Protein AF-A0A7R9Y3N1-F1 (afdb_monomer_lite)

Radius of gyration: 21.13 Å; chains: 1; bounding box: 54×32×56 Å

Secondary structure (DSSP, 8-state):
--EE--EEETT---S-TTS---S---TTTTTSEEE---TT------SB-TTS-B-GGG--EEPPEETT-----------SS-TT--PPPPPPPPTT--BSSTTHHHHHHTTHHHHSHHHHHHHBTTTTT--TT--

Sequence (135 aa):
DDGGGETAFPDSEWIDPTADRGSGWSECAEDHVAVKPKKGDGLLFWSITPEGVIDQQSMHAGCPVLGKSVKWTATKWIHARPFRHQFPPPPAAPPGCADTVAMCKSWANSGECKKNPGFMLESCALSCKSCDGMK

pLDDT: mean 91.46, std 7.35, range [52.59, 98.12]

Foldseek 3Di:
DFAAFKKFQALADDPDPPDPPDDDYDPRHPPTPIDGDDPPDDDDDDQADPVRQGDSSPDIDTTDGDDPDDDDDDDDDDDPDPDPDDDDDPPDAAPPQDAQDPCLLVCLSVVCCPVPVPCNCNRPVVNVVVCPPRD

Organism: Micromonas pusilla (NCBI:txid38833)

Structure (mmCIF, N/CA/C/O backbone):
data_AF-A0A7R9Y3N1-F1
#
_entry.id   AF-A0A7R9Y3N1-F1
#
loop_
_atom_site.group_PDB
_atom_site.id
_atom_site.type_symbol
_atom_site.label_atom_id
_atom_site.label_alt_id
_atom_site.label_comp_id
_atom_site.label_asym_id
_atom_site.label_entity_id
_atom_site.label_seq_id
_atom_site.pdbx_PDB_ins_code
_atom_site.Cartn_x
_atom_site.Cartn_y
_atom_site.Cartn_z
_atom_site.occupancy
_atom_site.B_iso_or_equiv
_atom_site.auth_seq_id
_atom_site.auth_comp_id
_atom_site.auth_asym_id
_atom_site.auth_atom_id
_atom_site.pdbx_PDB_model_num
ATOM 1 N N . ASP A 1 1 ? -9.209 10.164 23.139 1.00 64.50 1 ASP A N 1
ATOM 2 C CA . ASP A 1 1 ? -9.839 8.838 23.278 1.00 64.50 1 ASP A CA 1
ATOM 3 C C . ASP A 1 1 ? -8.888 7.736 22.853 1.00 64.50 1 ASP A C 1
ATOM 5 O O . ASP A 1 1 ? -7.932 8.007 22.130 1.00 64.50 1 ASP A O 1
ATOM 9 N N . ASP A 1 2 ? -9.107 6.526 23.361 1.00 83.38 2 ASP A N 1
ATOM 10 C CA . ASP A 1 2 ? -8.401 5.320 22.920 1.00 83.38 2 ASP A CA 1
ATOM 11 C C . ASP A 1 2 ? -8.896 4.916 21.518 1.00 83.38 2 ASP A C 1
ATOM 13 O O . ASP A 1 2 ? -10.090 5.026 21.237 1.00 83.38 2 ASP A O 1
ATOM 17 N N . GLY A 1 3 ? -8.004 4.472 20.622 1.00 88.94 3 GLY A N 1
ATOM 18 C CA . GLY A 1 3 ? -8.381 4.123 19.245 1.00 88.94 3 GLY A CA 1
ATOM 19 C C . GLY A 1 3 ? -7.223 4.145 18.244 1.00 88.94 3 GLY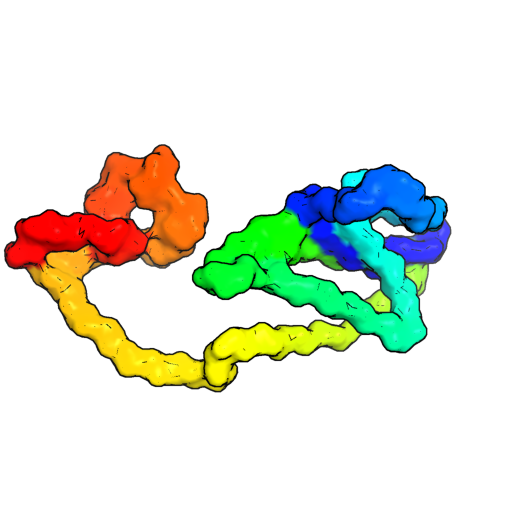 A C 1
ATOM 20 O O . GLY A 1 3 ? -6.069 3.905 18.604 1.00 88.94 3 GLY A O 1
ATOM 21 N N . GLY A 1 4 ? -7.541 4.440 16.982 1.00 95.06 4 GLY A N 1
ATOM 22 C CA . GLY A 1 4 ? -6.582 4.465 15.879 1.00 95.06 4 GLY A CA 1
ATOM 23 C C . GLY A 1 4 ? -6.022 3.084 15.532 1.00 95.06 4 GLY A C 1
ATOM 24 O O . GLY A 1 4 ? -6.650 2.045 15.761 1.00 95.06 4 GLY A O 1
ATOM 25 N N . GLY A 1 5 ? -4.803 3.060 14.997 1.00 97.06 5 GLY A N 1
ATOM 26 C CA . GLY A 1 5 ? -4.140 1.820 14.611 1.00 97.06 5 GLY A CA 1
ATOM 27 C C . GLY A 1 5 ? -4.763 1.153 13.387 1.00 97.06 5 GLY A C 1
ATOM 28 O O . GLY A 1 5 ? -4.604 -0.052 13.210 1.00 97.06 5 GLY A O 1
ATOM 29 N N . GLU A 1 6 ? -5.478 1.872 12.534 1.00 97.94 6 GLU A N 1
ATOM 30 C CA . GLU A 1 6 ? -5.961 1.344 11.261 1.00 97.94 6 GLU A CA 1
ATOM 31 C C . GLU A 1 6 ? -4.799 0.918 10.354 1.00 97.94 6 GLU A C 1
ATOM 33 O O . GLU A 1 6 ? -3.657 1.356 10.513 1.00 97.94 6 GLU A O 1
ATOM 38 N N . THR A 1 7 ? -5.071 0.006 9.426 1.00 98.12 7 THR A N 1
ATOM 39 C CA . THR A 1 7 ? -4.217 -0.163 8.247 1.00 98.12 7 THR A CA 1
ATOM 40 C C . THR A 1 7 ? -4.875 0.610 7.112 1.00 98.12 7 THR A C 1
ATOM 42 O O . THR A 1 7 ? -5.978 0.244 6.713 1.00 98.12 7 THR A O 1
ATOM 45 N N . ALA A 1 8 ? -4.232 1.677 6.639 1.00 97.69 8 ALA A N 1
ATOM 46 C CA . ALA A 1 8 ? -4.734 2.560 5.587 1.00 97.69 8 ALA A CA 1
ATOM 47 C C . ALA A 1 8 ? -3.960 2.353 4.280 1.00 97.69 8 ALA A C 1
ATOM 49 O O . ALA A 1 8 ? -2.781 2.003 4.313 1.00 97.69 8 ALA A O 1
ATOM 50 N N . PHE A 1 9 ? -4.620 2.593 3.151 1.00 97.81 9 PHE A N 1
ATOM 51 C CA . PHE A 1 9 ? -4.098 2.511 1.790 1.00 97.81 9 PHE A CA 1
ATOM 52 C C . PHE A 1 9 ? -4.333 3.862 1.101 1.00 97.81 9 PHE A C 1
ATOM 54 O O . PHE A 1 9 ? -5.403 4.070 0.522 1.00 97.81 9 PHE A O 1
ATOM 61 N N . PRO A 1 10 ? -3.378 4.806 1.206 1.00 96.00 10 PRO A N 1
ATOM 62 C CA . PRO A 1 10 ? -3.600 6.191 0.791 1.00 96.00 10 PRO A CA 1
ATOM 63 C C . PRO A 1 10 ? -3.859 6.368 -0.706 1.00 96.00 10 PRO A C 1
ATOM 65 O O . PRO A 1 10 ? -4.608 7.259 -1.095 1.00 96.00 10 PRO A O 1
ATOM 68 N N . ASP A 1 11 ? -3.264 5.495 -1.521 1.00 95.44 11 ASP A N 1
ATOM 69 C CA . ASP A 1 11 ? -3.324 5.548 -2.984 1.00 95.44 11 ASP A CA 1
ATOM 70 C C . ASP A 1 11 ? -4.407 4.621 -3.576 1.00 95.44 11 ASP A C 1
ATOM 72 O O . ASP A 1 11 ? -4.485 4.466 -4.792 1.00 95.44 11 ASP A O 1
ATOM 76 N N . SER A 1 12 ? -5.212 3.963 -2.731 1.00 95.38 12 SER A N 1
ATOM 77 C CA . SER A 1 12 ? -6.293 3.060 -3.151 1.00 95.38 12 SER A CA 1
ATOM 78 C C . SER A 1 12 ? -7.658 3.742 -3.136 1.00 95.38 12 SER A C 1
ATOM 80 O O . SER A 1 12 ? -7.941 4.598 -2.298 1.00 95.38 12 SER A O 1
ATOM 82 N N . GLU A 1 13 ? -8.555 3.250 -3.987 1.00 93.25 13 GLU A N 1
ATOM 83 C CA . GLU A 1 13 ? -9.960 3.653 -4.025 1.00 93.25 13 GLU A CA 1
ATOM 84 C C . GLU A 1 13 ? -10.891 2.511 -3.594 1.00 93.25 13 GLU A C 1
ATOM 86 O O . GLU A 1 13 ? -10.633 1.327 -3.828 1.00 93.25 13 GLU A O 1
ATOM 91 N N . TRP A 1 14 ? -12.007 2.865 -2.954 1.00 91.62 14 TRP A N 1
ATOM 92 C CA . TRP A 1 14 ? -13.044 1.899 -2.602 1.00 91.62 14 TRP A CA 1
ATOM 93 C C . TRP A 1 14 ? -13.753 1.403 -3.867 1.00 91.62 14 TRP A C 1
ATOM 95 O O . TRP A 1 14 ? -14.311 2.201 -4.614 1.00 91.62 14 TRP A O 1
ATOM 105 N N . ILE A 1 15 ? -13.786 0.080 -4.070 1.00 92.25 15 ILE A N 1
ATOM 106 C CA . ILE A 1 15 ? -14.451 -0.543 -5.231 1.00 92.25 15 ILE A CA 1
ATOM 107 C C . ILE A 1 15 ? -15.952 -0.226 -5.254 1.00 92.25 15 ILE A C 1
ATOM 109 O O . ILE A 1 15 ? -16.516 0.028 -6.316 1.00 92.25 15 ILE A O 1
ATOM 113 N N . ASP A 1 16 ? -16.597 -0.251 -4.086 1.00 92.12 16 ASP A N 1
ATOM 114 C CA . ASP A 1 16 ? -17.984 0.174 -3.928 1.00 92.12 16 ASP A CA 1
ATOM 115 C C . ASP A 1 16 ? -18.015 1.572 -3.287 1.00 92.12 16 ASP A C 1
ATOM 117 O O . ASP A 1 16 ? -17.765 1.703 -2.082 1.00 92.12 16 ASP A O 1
ATOM 121 N N . PRO A 1 17 ? -18.325 2.631 -4.057 1.00 87.06 17 PRO A N 1
ATOM 122 C CA . PRO A 1 17 ? -18.392 3.988 -3.527 1.00 87.06 17 PRO A CA 1
ATOM 123 C C . PRO A 1 17 ? -19.572 4.192 -2.566 1.00 87.06 17 PRO A C 1
ATOM 125 O O . PRO A 1 17 ? -19.591 5.189 -1.848 1.00 87.06 17 PRO A O 1
ATOM 128 N N . THR A 1 18 ? -20.543 3.273 -2.540 1.00 89.94 18 THR A N 1
ATOM 129 C CA . THR A 1 18 ? -21.750 3.347 -1.703 1.00 89.94 18 THR A CA 1
ATOM 130 C C . THR A 1 18 ? -21.665 2.530 -0.419 1.00 89.94 18 THR A C 1
ATOM 132 O O . THR A 1 18 ? -22.561 2.627 0.421 1.00 89.94 18 THR A O 1
ATOM 135 N N . ALA A 1 19 ? -20.599 1.745 -0.243 1.00 87.38 19 ALA A N 1
ATOM 136 C CA . ALA A 1 19 ? -20.415 0.922 0.941 1.00 87.38 19 ALA A CA 1
ATOM 137 C C . ALA A 1 19 ? -20.342 1.782 2.213 1.00 87.38 19 ALA A C 1
ATOM 139 O O . ALA A 1 19 ? -19.599 2.765 2.278 1.00 87.38 19 ALA A O 1
ATOM 140 N N . ASP A 1 20 ? -21.084 1.374 3.245 1.00 87.81 20 ASP A N 1
ATOM 141 C CA . ASP A 1 20 ? -20.964 1.964 4.574 1.00 87.81 20 ASP A CA 1
ATOM 142 C C . ASP A 1 20 ? -19.594 1.613 5.168 1.00 87.81 20 ASP A C 1
ATOM 144 O O . ASP A 1 20 ? -19.278 0.450 5.428 1.00 87.81 20 ASP A O 1
ATOM 148 N N . ARG A 1 21 ? -18.771 2.642 5.375 1.00 89.00 21 ARG A N 1
ATOM 149 C CA . ARG A 1 21 ? -17.426 2.528 5.956 1.00 89.00 21 ARG A CA 1
ATOM 150 C C . ARG A 1 21 ? -17.475 2.591 7.482 1.00 89.00 21 ARG A C 1
ATOM 152 O O . ARG A 1 21 ? -16.446 2.484 8.141 1.00 89.00 21 ARG A O 1
ATOM 159 N N . GLY A 1 22 ? -18.653 2.781 8.070 1.00 88.62 22 GLY A N 1
ATOM 160 C CA . GLY A 1 22 ? -18.801 3.091 9.480 1.00 88.62 22 GLY A CA 1
ATOM 161 C C . GLY A 1 22 ? -18.152 4.426 9.853 1.00 88.62 22 GLY A C 1
ATOM 162 O O . GLY A 1 22 ? -17.646 5.175 9.019 1.00 88.62 22 GLY A O 1
ATOM 163 N N . SER A 1 23 ? -18.164 4.727 11.146 1.00 90.69 23 SER A N 1
ATOM 164 C CA . SER A 1 23 ? -17.675 5.988 11.710 1.00 90.69 23 SER A CA 1
ATOM 165 C C . SER A 1 23 ? -16.529 5.768 12.699 1.00 90.69 23 SER A C 1
ATOM 167 O O . SER A 1 23 ? -1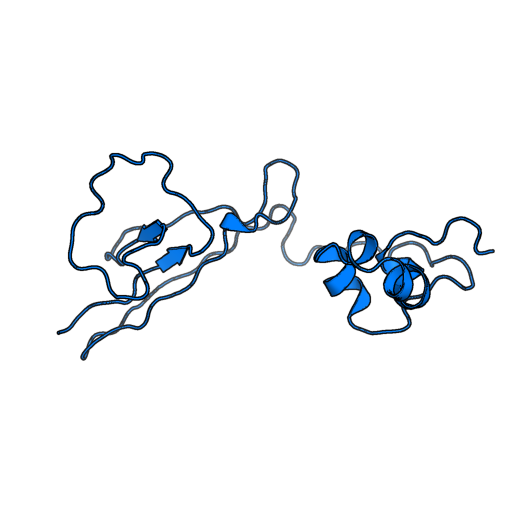6.206 4.631 13.056 1.00 90.69 23 SER A O 1
ATOM 169 N N . GLY A 1 24 ? -15.912 6.858 13.166 1.00 92.69 24 GLY A N 1
ATOM 170 C CA . GLY A 1 24 ? -14.854 6.831 14.182 1.00 92.69 24 GLY A CA 1
ATOM 171 C C . GLY A 1 24 ? -13.501 6.390 13.628 1.00 92.69 24 GLY A C 1
AT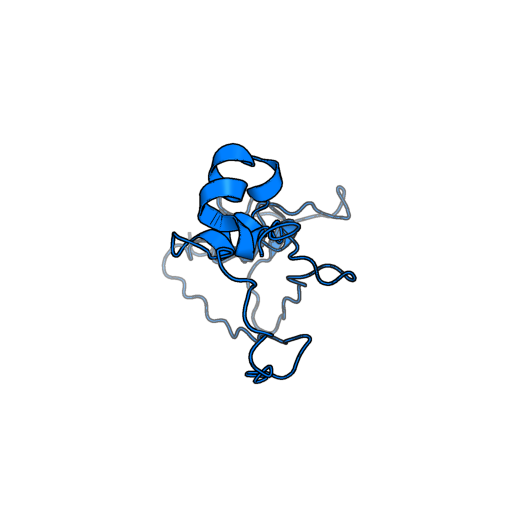OM 172 O O . GLY A 1 24 ? -12.839 5.546 14.235 1.00 92.69 24 GLY A O 1
ATOM 173 N N . TRP A 1 25 ? -13.166 6.858 12.432 1.00 94.94 25 TRP A N 1
ATOM 174 C CA . TRP A 1 25 ? -11.845 6.714 11.828 1.00 94.94 25 TRP A CA 1
ATOM 175 C C . TRP A 1 25 ? -10.892 7.761 12.409 1.00 94.94 25 TRP A C 1
ATOM 177 O O . TRP A 1 25 ? -11.329 8.836 12.816 1.00 94.94 25 TRP A O 1
ATOM 187 N N . SER A 1 26 ? -9.602 7.442 12.493 1.00 95.31 26 SER A N 1
ATOM 188 C CA . SER A 1 26 ? -8.578 8.457 12.753 1.00 95.31 26 SER A CA 1
ATOM 189 C C . SER A 1 26 ? -8.364 9.352 11.525 1.00 95.31 26 SER A C 1
ATOM 191 O O . SER A 1 26 ? -8.646 8.936 10.405 1.00 95.31 26 SER A O 1
ATOM 193 N N . GLU A 1 27 ? -7.793 10.546 11.716 1.00 94.56 27 GLU A N 1
ATOM 194 C CA . GLU A 1 27 ? -7.438 11.478 10.624 1.00 94.56 27 GLU A CA 1
ATOM 195 C C . GLU A 1 27 ? -6.577 10.807 9.535 1.00 94.56 27 GLU A C 1
ATOM 197 O O . GLU A 1 27 ? -6.728 11.067 8.350 1.00 94.56 27 GLU A O 1
ATOM 202 N N . CYS A 1 28 ? -5.711 9.870 9.931 1.00 95.44 28 CYS A N 1
ATOM 203 C CA . CYS A 1 28 ? -4.886 9.079 9.017 1.00 95.44 28 CYS A CA 1
ATOM 204 C C . CYS A 1 28 ? -5.694 8.117 8.121 1.00 95.44 28 CYS A C 1
ATOM 206 O O . CYS A 1 28 ? -5.176 7.648 7.111 1.00 95.44 28 CYS A O 1
ATOM 208 N N . ALA A 1 29 ? -6.929 7.777 8.492 1.00 96.12 29 ALA A N 1
ATOM 209 C CA . ALA A 1 29 ? -7.738 6.749 7.842 1.00 96.12 29 ALA A CA 1
ATOM 210 C C . ALA A 1 29 ? -9.037 7.273 7.207 1.00 96.12 29 ALA A C 1
ATOM 212 O O . ALA A 1 29 ? -9.572 6.601 6.330 1.00 96.12 29 ALA A O 1
ATOM 213 N N . GLU A 1 30 ? -9.548 8.426 7.647 1.00 92.44 30 GLU A N 1
ATOM 214 C CA . GLU A 1 30 ? -10.910 8.912 7.371 1.00 92.44 30 GLU A CA 1
ATOM 215 C C . GLU A 1 30 ? -11.251 9.032 5.874 1.00 92.44 30 GLU A C 1
ATOM 217 O O . GLU A 1 30 ? -12.359 8.671 5.475 1.00 92.44 30 GLU A O 1
ATOM 222 N N . ASP A 1 31 ? -10.280 9.403 5.037 1.00 90.38 31 ASP A N 1
ATOM 223 C CA . ASP A 1 31 ? -10.475 9.613 3.593 1.00 90.38 31 ASP A CA 1
ATOM 224 C C . ASP A 1 31 ? -9.799 8.560 2.702 1.00 90.38 31 ASP A C 1
ATOM 226 O O . ASP A 1 31 ? -9.724 8.709 1.480 1.00 90.38 31 ASP A O 1
ATOM 230 N N . HIS A 1 32 ? -9.324 7.462 3.287 1.00 93.81 32 HIS A N 1
ATOM 231 C CA . HIS A 1 32 ? -8.607 6.419 2.559 1.00 93.81 32 HIS A CA 1
ATOM 232 C C . HIS A 1 32 ? -9.354 5.086 2.582 1.00 93.81 32 HIS A C 1
ATOM 234 O O . HIS A 1 32 ? -10.281 4.854 3.364 1.00 93.81 32 HIS A O 1
ATOM 240 N N . VAL A 1 33 ? -8.939 4.157 1.718 1.00 96.12 33 VAL A N 1
ATOM 241 C CA . VAL A 1 33 ? -9.264 2.748 1.949 1.00 96.12 33 VAL A CA 1
ATOM 242 C C . VAL A 1 33 ? -8.548 2.330 3.223 1.00 96.12 33 VAL A C 1
ATOM 244 O O . VAL A 1 33 ? -7.326 2.383 3.301 1.00 96.12 33 VAL A O 1
ATOM 247 N N . ALA A 1 34 ? -9.297 1.949 4.251 1.00 96.44 34 ALA A N 1
ATOM 248 C CA . ALA A 1 34 ? -8.728 1.640 5.550 1.00 96.44 34 ALA A CA 1
ATOM 249 C C . ALA A 1 34 ? -9.486 0.515 6.243 1.00 96.44 34 ALA A C 1
ATOM 251 O O . ALA A 1 34 ? -10.670 0.274 6.008 1.00 96.44 34 ALA A O 1
ATOM 252 N N . VAL A 1 35 ? -8.777 -0.189 7.120 1.00 96.06 35 VAL A N 1
ATOM 253 C CA . VAL A 1 35 ? -9.316 -1.309 7.888 1.00 96.06 35 VAL A CA 1
ATOM 254 C C . VAL A 1 35 ? -9.006 -1.100 9.360 1.00 96.06 35 VAL A C 1
ATOM 256 O O . VAL A 1 35 ? -7.845 -0.951 9.756 1.00 96.06 35 VAL A O 1
ATOM 259 N N . LYS A 1 36 ? -10.053 -1.122 10.189 1.00 96.00 36 LYS A N 1
ATOM 260 C CA . LYS A 1 36 ? -9.912 -1.085 11.645 1.00 96.00 36 LYS A CA 1
ATOM 261 C C . LYS A 1 36 ? -9.332 -2.404 12.155 1.00 96.00 36 LYS A C 1
ATOM 263 O O . LYS A 1 36 ? -9.792 -3.470 11.743 1.00 96.00 36 LYS A O 1
ATOM 268 N N . PRO A 1 37 ? -8.352 -2.375 13.072 1.00 95.81 37 PRO A N 1
ATOM 269 C CA . PRO A 1 37 ? -7.786 -3.595 13.619 1.00 95.81 37 PRO A CA 1
ATOM 270 C C . PRO A 1 37 ? -8.817 -4.290 14.515 1.00 95.81 37 PRO A C 1
ATOM 272 O O . PRO A 1 37 ? -9.280 -3.728 15.507 1.00 95.81 37 PRO A O 1
ATOM 275 N N . LYS A 1 38 ? -9.137 -5.546 14.203 1.00 95.38 38 LYS A N 1
ATOM 276 C CA . LYS A 1 38 ? -10.006 -6.391 15.025 1.00 95.38 38 LYS A CA 1
ATOM 277 C C . LYS A 1 38 ? -9.333 -7.729 15.291 1.00 95.38 38 LYS A C 1
ATOM 279 O O . LYS A 1 38 ? -8.766 -8.355 14.400 1.00 95.38 38 LYS A O 1
ATOM 284 N N . LYS A 1 39 ? -9.365 -8.167 16.551 1.00 96.75 39 LYS A N 1
ATOM 285 C CA . LYS A 1 39 ? -8.738 -9.427 16.963 1.00 96.75 39 LYS A CA 1
ATOM 286 C C . LYS A 1 39 ? -9.376 -10.600 16.214 1.00 96.75 39 LYS A C 1
ATOM 288 O O . LYS A 1 39 ? -10.571 -10.832 16.356 1.00 96.75 39 LYS A O 1
ATOM 293 N N . GLY A 1 40 ? -8.543 -11.367 15.514 1.00 97.12 40 GLY A N 1
ATOM 294 C CA . GLY A 1 40 ? -8.949 -12.559 14.765 1.00 97.12 40 GLY A CA 1
ATOM 295 C C . GLY A 1 40 ? -9.120 -12.326 13.265 1.00 97.12 40 GLY A C 1
ATOM 296 O O . GLY A 1 40 ? -9.057 -13.295 12.514 1.00 97.12 40 GLY A O 1
ATOM 297 N N . ASP A 1 41 ? -9.255 -11.075 12.826 1.00 97.56 41 ASP A N 1
ATOM 298 C CA . ASP A 1 41 ? -9.406 -10.750 11.410 1.00 97.56 41 ASP A CA 1
ATOM 299 C C . ASP A 1 41 ? -8.049 -10.796 10.688 1.00 97.56 41 ASP A C 1
ATOM 301 O O . ASP A 1 41 ? -6.995 -10.512 11.268 1.00 97.56 41 ASP A O 1
ATOM 305 N N . GLY A 1 42 ? -8.080 -11.148 9.401 1.00 97.00 42 GLY A N 1
ATOM 306 C CA . GLY A 1 42 ? -6.926 -11.128 8.506 1.00 97.00 42 GLY A CA 1
ATOM 307 C C . GLY A 1 42 ? -7.157 -10.170 7.342 1.00 97.00 42 GLY A C 1
ATOM 308 O O . GLY A 1 42 ? -8.221 -10.187 6.730 1.00 97.00 42 GLY A O 1
ATOM 309 N N . LEU A 1 43 ? -6.148 -9.359 7.024 1.00 97.38 43 LEU A N 1
ATOM 310 C CA . LEU A 1 43 ? -6.136 -8.481 5.856 1.00 97.38 43 LEU A CA 1
ATOM 311 C C . LEU A 1 43 ? -5.198 -9.066 4.798 1.00 97.38 43 LEU A C 1
ATOM 313 O O . LEU A 1 43 ? -4.015 -9.276 5.069 1.00 97.38 43 LEU A O 1
ATOM 317 N N . LEU A 1 44 ? -5.727 -9.316 3.602 1.00 97.25 44 LEU A N 1
ATOM 318 C CA . LEU A 1 44 ? -4.971 -9.767 2.437 1.00 97.25 44 LEU A CA 1
ATOM 319 C C . LEU A 1 44 ? -5.065 -8.712 1.336 1.00 97.25 44 LEU A C 1
ATOM 321 O O . LEU A 1 44 ? -6.155 -8.265 0.998 1.00 97.25 44 LEU A O 1
ATOM 325 N N . PHE A 1 45 ? -3.920 -8.359 0.765 1.00 97.19 45 PHE A N 1
ATOM 326 C CA . PHE A 1 45 ? -3.805 -7.501 -0.407 1.00 97.19 45 PHE A CA 1
ATOM 327 C C . PHE A 1 45 ? -2.609 -7.958 -1.247 1.00 97.19 45 PHE A C 1
ATOM 329 O O . PHE A 1 45 ? -1.720 -8.663 -0.757 1.00 97.19 45 PHE A O 1
ATOM 336 N N . TRP A 1 46 ? -2.591 -7.570 -2.519 1.00 96.81 46 TRP A N 1
ATOM 337 C CA . TRP A 1 46 ? -1.541 -7.929 -3.466 1.00 96.81 46 TRP A CA 1
ATOM 338 C C . TRP A 1 46 ? -0.634 -6.728 -3.700 1.00 96.81 46 TRP A C 1
ATOM 340 O O . TRP A 1 46 ? -1.116 -5.636 -3.960 1.00 96.81 46 TRP A O 1
ATOM 350 N N . SER A 1 47 ? 0.682 -6.932 -3.626 1.00 96.38 47 SER A N 1
ATOM 351 C CA . SER A 1 47 ? 1.666 -5.880 -3.939 1.00 96.38 47 SER A CA 1
ATOM 352 C C . SER A 1 47 ? 2.088 -5.855 -5.410 1.00 96.38 47 SER A C 1
ATOM 354 O O . SER A 1 47 ? 2.940 -5.058 -5.802 1.00 96.38 47 SER A O 1
ATOM 356 N N . ILE A 1 48 ? 1.548 -6.772 -6.216 1.00 94.94 48 ILE A N 1
ATOM 357 C CA . ILE A 1 48 ? 1.831 -6.891 -7.644 1.00 94.94 48 ILE A CA 1
ATOM 358 C C . ILE A 1 48 ? 0.542 -7.150 -8.422 1.00 94.94 48 ILE A C 1
ATOM 360 O O . ILE A 1 48 ? -0.346 -7.850 -7.933 1.00 94.94 48 ILE A O 1
ATOM 364 N N . THR A 1 49 ? 0.475 -6.634 -9.646 1.00 92.56 49 THR A N 1
ATOM 365 C CA . THR A 1 49 ? -0.601 -6.924 -10.599 1.00 92.56 49 THR A CA 1
ATOM 366 C C . THR A 1 49 ? -0.488 -8.364 -11.130 1.00 92.56 49 THR A C 1
ATOM 368 O O . THR A 1 49 ? 0.563 -9.001 -10.965 1.00 92.56 49 THR A O 1
ATOM 371 N N . PRO A 1 50 ? -1.521 -8.900 -11.808 1.00 92.81 50 PRO A N 1
ATOM 372 C CA . PRO A 1 50 ? -1.442 -10.203 -12.478 1.00 92.81 50 PRO A CA 1
ATOM 373 C C . PRO A 1 50 ? -0.289 -10.315 -13.491 1.00 92.81 50 PRO A C 1
ATOM 375 O O . PRO A 1 50 ? 0.242 -11.402 -13.712 1.00 92.81 50 PRO A O 1
ATOM 378 N N . GLU A 1 51 ? 0.153 -9.192 -14.059 1.00 91.50 51 GLU A N 1
ATOM 379 C CA . GLU A 1 51 ? 1.288 -9.092 -14.984 1.00 91.50 51 GLU A CA 1
ATOM 380 C C . GLU A 1 51 ? 2.650 -9.070 -14.264 1.00 91.50 51 GLU A C 1
ATOM 382 O O . GLU A 1 51 ? 3.700 -9.055 -14.908 1.00 91.50 51 GLU A O 1
ATOM 387 N N . GLY A 1 52 ? 2.663 -9.070 -12.927 1.00 88.38 52 GLY A N 1
ATOM 388 C CA . GLY A 1 52 ? 3.877 -9.059 -12.111 1.00 88.38 52 GLY A CA 1
ATOM 389 C C . GLY A 1 52 ? 4.531 -7.683 -11.967 1.00 88.38 52 GLY A C 1
ATOM 390 O O . GLY A 1 52 ? 5.710 -7.606 -11.615 1.00 88.38 52 GLY A O 1
ATOM 391 N N . VAL A 1 53 ? 3.794 -6.603 -12.235 1.00 89.69 53 VAL A N 1
ATOM 392 C CA . VAL A 1 53 ? 4.239 -5.217 -12.019 1.00 89.69 53 VAL A CA 1
ATOM 393 C C . VAL A 1 53 ? 3.900 -4.795 -10.590 1.00 89.69 53 VAL A C 1
ATOM 395 O O . VAL A 1 53 ? 2.881 -5.222 -10.064 1.00 89.69 53 VAL A O 1
ATOM 398 N N . ILE A 1 54 ? 4.739 -3.974 -9.948 1.00 91.50 54 ILE A N 1
ATOM 399 C CA . ILE A 1 54 ? 4.444 -3.429 -8.611 1.00 91.50 54 ILE A CA 1
ATOM 400 C C . ILE A 1 54 ? 3.165 -2.595 -8.680 1.00 91.50 54 ILE A C 1
ATOM 402 O O . ILE A 1 54 ? 3.098 -1.638 -9.453 1.00 91.50 54 ILE A O 1
ATOM 406 N N . ASP A 1 55 ? 2.187 -2.938 -7.847 1.00 93.75 55 ASP A N 1
ATOM 407 C CA . ASP A 1 55 ? 0.939 -2.190 -7.743 1.00 93.75 55 ASP A CA 1
ATOM 408 C C . ASP A 1 55 ? 1.109 -1.019 -6.768 1.00 93.75 55 ASP A C 1
ATOM 410 O O . ASP A 1 55 ? 1.260 -1.221 -5.562 1.00 93.75 55 ASP A O 1
ATOM 414 N N . GLN A 1 56 ? 1.103 0.212 -7.284 1.00 93.00 56 GLN A N 1
ATOM 415 C CA . GLN A 1 56 ? 1.243 1.416 -6.458 1.00 93.00 56 GLN A CA 1
ATOM 416 C C . GLN A 1 56 ? 0.042 1.632 -5.529 1.00 93.00 56 GLN A C 1
ATOM 418 O O . GLN A 1 56 ? 0.230 2.145 -4.431 1.00 93.00 56 GLN A O 1
ATOM 423 N N . GLN A 1 57 ? -1.161 1.176 -5.901 1.00 95.00 57 GLN A N 1
ATOM 424 C CA . GLN A 1 57 ? -2.351 1.314 -5.050 1.00 95.00 57 GLN A CA 1
ATOM 425 C C . GLN A 1 57 ? -2.239 0.456 -3.782 1.00 95.00 57 GLN A C 1
ATOM 427 O O . GLN A 1 57 ? -2.866 0.751 -2.770 1.00 95.00 57 GLN A O 1
ATOM 432 N N . SER A 1 58 ? -1.378 -0.569 -3.794 1.00 96.44 58 SER A N 1
ATOM 433 C CA . SER A 1 58 ? -1.097 -1.412 -2.626 1.00 96.44 58 SER A CA 1
ATOM 434 C C . SER A 1 58 ? -0.253 -0.734 -1.535 1.00 96.44 58 SER A C 1
ATOM 436 O O . SER A 1 58 ? 0.040 -1.358 -0.503 1.00 96.44 58 SER A O 1
ATOM 438 N N . MET A 1 59 ? 0.171 0.518 -1.754 1.00 96.50 59 MET A N 1
ATOM 439 C CA . MET A 1 59 ? 0.856 1.310 -0.740 1.00 96.50 59 MET A CA 1
ATOM 440 C C . MET A 1 59 ? -0.013 1.390 0.511 1.00 96.50 59 MET A C 1
ATOM 442 O O . MET A 1 59 ? -1.183 1.758 0.452 1.00 96.50 59 MET A O 1
ATOM 446 N N . HIS A 1 60 ? 0.565 1.013 1.647 1.00 97.19 60 HIS A N 1
ATOM 447 C CA . HIS A 1 60 ? -0.166 0.886 2.896 1.00 97.19 60 HIS A CA 1
ATOM 448 C C . HIS A 1 60 ? 0.652 1.403 4.069 1.00 97.19 60 HIS A C 1
ATOM 450 O O . HIS A 1 60 ? 1.881 1.316 4.097 1.00 97.19 60 HIS A O 1
ATOM 456 N N . ALA A 1 61 ? -0.058 1.900 5.071 1.00 94.69 61 ALA A N 1
ATOM 457 C CA . ALA A 1 61 ? 0.504 2.443 6.290 1.00 94.69 61 ALA A CA 1
ATOM 458 C C . ALA A 1 61 ? -0.248 1.912 7.512 1.00 94.69 61 ALA A C 1
ATOM 460 O O . ALA A 1 61 ? -1.444 1.621 7.467 1.00 94.69 61 ALA A O 1
ATOM 461 N N . GLY A 1 62 ? 0.467 1.794 8.629 1.00 96.69 62 GLY A N 1
ATOM 462 C CA . GLY A 1 62 ? -0.159 1.654 9.937 1.00 96.69 62 GLY A CA 1
ATOM 463 C C . GLY A 1 62 ? -0.407 3.039 10.518 1.00 96.69 62 GLY A C 1
ATOM 464 O O . GLY A 1 62 ? 0.556 3.754 10.790 1.00 96.69 62 GLY A O 1
ATOM 465 N N . CYS A 1 63 ? -1.670 3.402 10.723 1.00 97.81 63 CYS A N 1
ATOM 466 C CA . CYS A 1 63 ? -2.019 4.658 11.373 1.00 97.81 63 CYS A CA 1
ATOM 467 C C . CYS A 1 63 ? -1.577 4.670 12.847 1.00 97.81 63 CYS A C 1
ATOM 469 O O . CYS A 1 63 ? -1.446 3.602 13.462 1.00 97.81 63 CYS A O 1
ATOM 471 N N . PRO A 1 64 ? -1.348 5.857 13.442 1.00 97.44 64 PRO A N 1
ATOM 472 C CA . PRO A 1 64 ? -0.982 5.971 14.848 1.00 97.44 64 PRO A CA 1
ATOM 473 C C . PRO A 1 64 ? -1.992 5.279 15.769 1.00 97.44 64 PRO A C 1
ATOM 475 O O . PRO A 1 64 ? -3.204 5.400 15.591 1.00 97.44 64 PRO A O 1
ATOM 478 N N . VAL A 1 65 ? -1.493 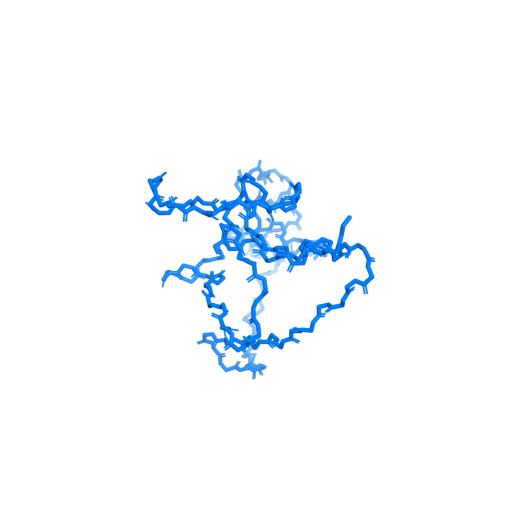4.565 16.779 1.00 97.25 65 VAL A N 1
ATOM 479 C CA . VAL A 1 65 ? -2.326 4.050 17.872 1.00 97.25 65 VAL A CA 1
ATOM 480 C C . VAL A 1 65 ? -2.525 5.182 18.876 1.00 97.25 65 VAL A C 1
ATOM 482 O O . VAL A 1 65 ? -1.550 5.784 19.325 1.00 97.25 65 VAL A O 1
ATOM 485 N N . LEU A 1 66 ? -3.776 5.495 19.200 1.00 94.25 66 LEU A N 1
ATOM 486 C CA . LEU A 1 66 ? -4.144 6.664 19.995 1.00 94.25 66 LEU A CA 1
ATOM 487 C C . LEU A 1 66 ? -4.413 6.306 21.461 1.00 94.25 66 LEU A C 1
ATOM 489 O O . LEU A 1 66 ? -4.762 5.172 21.810 1.00 94.25 66 LEU A O 1
ATOM 493 N N . GLY A 1 67 ? -4.273 7.311 22.327 1.00 92.94 67 GLY A N 1
ATOM 494 C CA . GLY A 1 67 ? -4.516 7.179 23.760 1.00 92.94 67 GLY A CA 1
ATOM 495 C C . GLY A 1 67 ? -3.507 6.251 24.437 1.00 92.94 67 GLY A C 1
ATOM 496 O O . GLY A 1 67 ? -2.297 6.410 24.285 1.00 92.94 67 GLY A O 1
ATOM 497 N N . LYS A 1 68 ? -4.008 5.296 25.220 1.00 92.00 68 LYS A N 1
ATOM 498 C CA . LYS A 1 68 ? -3.224 4.296 25.965 1.00 92.00 68 LYS A CA 1
ATOM 499 C C . LYS A 1 68 ? -3.266 2.912 25.310 1.00 92.00 68 LYS A C 1
ATOM 501 O O . LYS A 1 68 ? -2.883 1.920 25.932 1.00 92.00 68 LYS A O 1
ATOM 506 N N . SER A 1 69 ? -3.759 2.834 24.077 1.00 91.88 69 SER A N 1
ATOM 507 C CA . SER A 1 69 ? -3.940 1.573 23.363 1.00 91.88 69 SER A CA 1
ATOM 508 C C . SER A 1 69 ? -2.622 0.997 22.845 1.00 91.88 69 SER A C 1
ATOM 510 O O . SER A 1 69 ? -1.646 1.709 22.617 1.00 91.88 69 SER A O 1
ATOM 512 N N . VAL A 1 70 ? -2.609 -0.318 22.615 1.00 95.44 70 VAL A N 1
ATOM 513 C CA . VAL A 1 70 ? -1.502 -1.036 21.970 1.00 95.44 70 VAL A CA 1
ATOM 514 C C . VAL A 1 70 ? -2.071 -1.942 20.884 1.00 95.44 70 VAL A C 1
ATOM 516 O O . VAL A 1 70 ? -2.982 -2.729 21.142 1.00 95.44 70 VAL A O 1
ATOM 519 N N . LYS A 1 71 ? -1.509 -1.861 19.675 1.00 96.06 71 LYS A N 1
ATOM 520 C CA . LYS A 1 71 ? -1.858 -2.732 18.545 1.00 96.06 71 LYS A CA 1
ATOM 521 C C . LYS A 1 71 ? -0.805 -3.826 18.374 1.00 96.06 71 LYS A C 1
ATOM 523 O O . LYS A 1 71 ? 0.378 -3.535 18.232 1.00 96.06 71 LYS A O 1
ATOM 528 N N . TRP A 1 72 ? -1.258 -5.076 18.303 1.00 97.19 72 TRP A N 1
ATOM 529 C CA . TRP A 1 72 ? -0.440 -6.234 17.935 1.00 97.19 72 TRP A CA 1
ATOM 530 C C . TRP A 1 72 ? -0.876 -6.769 16.573 1.00 97.19 72 TRP A C 1
ATOM 532 O O . TRP A 1 72 ? -2.071 -6.906 16.317 1.00 97.19 72 TRP A O 1
ATOM 542 N N . THR A 1 73 ? 0.087 -7.087 15.706 1.00 96.81 73 THR A N 1
ATOM 543 C CA . THR A 1 73 ? -0.167 -7.677 14.383 1.00 96.81 73 THR A CA 1
ATOM 544 C C . THR A 1 73 ? 0.856 -8.757 14.061 1.00 96.81 73 THR A C 1
ATOM 546 O O . THR A 1 73 ? 1.947 -8.780 14.630 1.00 96.81 73 THR A O 1
ATOM 549 N N . ALA A 1 74 ? 0.500 -9.645 13.136 1.00 97.69 74 ALA A N 1
ATOM 550 C CA . ALA A 1 74 ? 1.412 -10.609 12.543 1.00 97.69 74 ALA A CA 1
ATOM 551 C C . ALA A 1 74 ? 1.339 -10.477 11.018 1.00 97.69 74 ALA A C 1
ATOM 553 O O . ALA A 1 74 ? 0.295 -10.735 10.423 1.00 97.69 74 ALA A O 1
ATOM 554 N N . THR A 1 75 ? 2.447 -10.081 10.392 1.00 97.38 75 THR A N 1
ATOM 555 C CA . THR A 1 75 ? 2.532 -9.899 8.937 1.00 97.38 75 THR A CA 1
ATOM 556 C C . THR A 1 75 ? 3.186 -11.115 8.296 1.00 97.38 75 THR A C 1
ATOM 558 O O . THR A 1 75 ? 4.282 -11.523 8.686 1.00 97.38 75 THR A O 1
ATOM 561 N N . LYS A 1 76 ? 2.533 -11.688 7.282 1.00 97.31 76 LYS A N 1
ATOM 562 C CA . LYS A 1 76 ? 3.078 -12.788 6.483 1.00 97.31 76 LYS A CA 1
ATOM 563 C C . LYS A 1 76 ? 3.224 -12.352 5.030 1.00 97.31 76 LYS A C 1
ATOM 565 O O . LYS A 1 76 ? 2.229 -12.157 4.345 1.00 97.31 76 LYS A O 1
ATOM 570 N N . TRP A 1 77 ? 4.461 -12.273 4.546 1.00 95.69 77 TRP A N 1
ATOM 571 C CA . TRP A 1 77 ? 4.731 -12.080 3.122 1.00 95.69 77 TRP A CA 1
ATOM 572 C C . TRP A 1 77 ? 4.733 -13.411 2.369 1.00 95.69 77 TRP A C 1
ATOM 574 O O . TRP A 1 77 ? 5.309 -14.402 2.830 1.00 95.69 77 TRP A O 1
ATOM 584 N N . ILE A 1 78 ? 4.096 -13.418 1.197 1.00 94.94 78 ILE A N 1
ATOM 585 C CA . ILE A 1 78 ? 4.029 -14.554 0.275 1.00 94.94 78 ILE A CA 1
ATOM 586 C C . ILE A 1 78 ? 4.676 -14.113 -1.036 1.00 94.94 78 ILE A C 1
ATOM 588 O O . ILE A 1 78 ? 4.276 -13.117 -1.631 1.00 94.94 78 ILE A O 1
ATOM 592 N N . HIS A 1 79 ? 5.706 -14.834 -1.471 1.00 90.94 79 HIS A N 1
ATOM 593 C CA . HIS A 1 79 ? 6.459 -14.500 -2.676 1.00 90.94 79 HIS A CA 1
ATOM 594 C C . HIS A 1 79 ? 5.941 -15.320 -3.863 1.00 90.94 79 HIS A C 1
ATOM 596 O O . HIS A 1 79 ? 5.741 -16.525 -3.739 1.00 90.94 79 HIS A O 1
ATOM 602 N N . ALA A 1 80 ? 5.811 -14.691 -5.036 1.00 88.81 80 ALA A N 1
ATOM 603 C CA . ALA A 1 80 ? 5.473 -15.384 -6.288 1.00 88.81 80 ALA A CA 1
ATOM 604 C C . ALA A 1 80 ? 6.596 -16.318 -6.793 1.00 88.81 80 ALA A C 1
ATOM 606 O O . ALA A 1 80 ? 6.386 -17.149 -7.671 1.00 88.81 80 ALA A O 1
ATOM 607 N N . ARG A 1 81 ? 7.809 -16.172 -6.250 1.00 86.12 81 ARG A N 1
ATOM 608 C CA . ARG A 1 81 ? 8.976 -17.022 -6.516 1.00 86.12 81 ARG A CA 1
ATOM 609 C C . ARG A 1 81 ? 9.507 -17.587 -5.198 1.00 86.12 81 ARG A C 1
ATOM 611 O O . ARG A 1 81 ? 9.233 -16.998 -4.152 1.00 86.12 81 ARG A O 1
ATOM 618 N N . PRO A 1 82 ? 10.299 -18.673 -5.221 1.00 89.88 82 PRO A N 1
ATOM 619 C CA . PRO A 1 82 ? 10.894 -19.219 -4.009 1.00 89.88 82 PRO A CA 1
ATOM 620 C C . PRO A 1 82 ? 11.614 -18.145 -3.185 1.00 89.88 82 PRO A C 1
ATOM 622 O O . PRO A 1 82 ? 12.350 -17.308 -3.716 1.00 89.88 82 PRO A O 1
ATOM 625 N N . PHE A 1 83 ? 11.395 -18.165 -1.873 1.00 84.44 83 PHE A N 1
ATOM 626 C CA . PHE A 1 83 ? 12.063 -17.241 -0.968 1.00 84.44 83 PHE A CA 1
ATOM 627 C C . PHE A 1 83 ? 13.578 -17.478 -1.017 1.00 84.44 83 PHE A C 1
ATOM 629 O O . PHE A 1 83 ? 14.027 -18.615 -0.892 1.00 84.44 83 PHE A O 1
ATOM 636 N N . ARG A 1 84 ? 14.359 -16.406 -1.213 1.00 82.62 84 ARG A N 1
ATOM 637 C CA . ARG A 1 84 ? 15.818 -16.465 -1.443 1.00 82.62 84 ARG A CA 1
ATOM 638 C C . ARG A 1 84 ? 16.218 -17.315 -2.653 1.00 82.62 84 ARG A C 1
ATOM 640 O O . ARG A 1 84 ? 17.242 -17.994 -2.626 1.00 82.62 84 ARG A O 1
ATOM 647 N N . HIS A 1 85 ? 15.430 -17.262 -3.725 1.00 80.88 85 HIS A N 1
ATOM 648 C CA . HIS A 1 85 ? 15.844 -17.851 -4.990 1.00 80.88 85 HIS A CA 1
ATOM 649 C C . HIS A 1 85 ? 17.167 -17.226 -5.457 1.00 80.88 85 HIS A C 1
ATOM 651 O O . HIS A 1 85 ? 17.246 -16.019 -5.693 1.00 80.88 85 HIS A O 1
ATOM 657 N N . GLN A 1 86 ? 18.206 -18.050 -5.568 1.00 80.88 86 GLN A N 1
ATOM 658 C CA . GLN A 1 86 ? 19.470 -17.647 -6.165 1.00 80.88 86 GLN A CA 1
ATOM 659 C C . GLN A 1 86 ? 19.307 -17.730 -7.676 1.00 80.88 86 GLN A C 1
ATOM 661 O O . GLN A 1 86 ? 19.287 -18.818 -8.248 1.00 80.88 86 GLN A O 1
ATOM 666 N N . PHE A 1 87 ? 19.147 -16.574 -8.316 1.00 73.44 87 PHE A N 1
ATOM 667 C CA . PHE A 1 87 ? 19.258 -16.523 -9.765 1.00 73.44 87 PHE A CA 1
ATOM 668 C C . PHE A 1 87 ? 20.714 -16.796 -10.145 1.00 73.44 87 PHE A C 1
ATOM 670 O O . PHE A 1 87 ? 21.612 -16.283 -9.466 1.00 73.44 87 PHE A O 1
ATOM 677 N N . PRO A 1 88 ? 20.971 -17.562 -11.220 1.00 80.81 88 PRO A N 1
ATOM 678 C CA . PRO A 1 88 ? 22.291 -17.531 -11.826 1.00 80.81 88 PRO A CA 1
ATOM 679 C C . PRO A 1 88 ? 22.654 -16.066 -12.117 1.00 80.81 88 PRO A C 1
ATOM 681 O O . PRO A 1 88 ? 21.755 -15.271 -12.432 1.00 80.81 88 PRO A O 1
ATOM 684 N N . PRO A 1 89 ? 23.933 -15.679 -11.969 1.00 75.94 89 PRO A N 1
ATOM 685 C CA . PRO A 1 89 ? 24.345 -14.323 -12.285 1.00 75.94 89 PRO A CA 1
ATOM 686 C C . PRO A 1 89 ? 23.907 -14.000 -13.720 1.00 75.94 89 PRO A C 1
ATOM 688 O O . PRO A 1 89 ? 24.025 -14.863 -14.598 1.00 75.94 89 PRO A O 1
ATOM 691 N N . PRO A 1 90 ? 23.357 -12.799 -13.968 1.00 72.25 90 PRO A N 1
ATOM 692 C CA . PRO A 1 90 ? 23.031 -12.401 -15.325 1.00 72.25 90 PRO A CA 1
ATOM 693 C C . PRO A 1 90 ? 24.301 -12.441 -16.191 1.00 72.25 90 PRO A C 1
ATOM 695 O O . PRO A 1 90 ? 25.409 -12.314 -15.656 1.00 72.25 90 PRO A O 1
ATOM 698 N N . PRO A 1 91 ? 24.162 -12.606 -17.518 1.00 78.00 91 PRO A N 1
ATOM 699 C CA . PRO A 1 91 ? 25.283 -12.439 -18.433 1.00 78.00 91 PRO A CA 1
ATOM 700 C C . PRO A 1 91 ? 26.001 -11.115 -18.159 1.00 78.00 91 PRO A C 1
ATOM 702 O O . PRO A 1 91 ? 25.357 -10.120 -17.815 1.00 78.00 91 PRO A O 1
ATOM 705 N N . ALA A 1 92 ? 27.326 -11.107 -18.313 1.00 81.12 92 ALA A N 1
ATOM 706 C CA . ALA A 1 92 ? 28.093 -9.873 -18.217 1.00 81.12 92 ALA A CA 1
ATOM 707 C C . ALA A 1 92 ? 27.536 -8.840 -19.209 1.00 81.12 92 ALA A C 1
ATOM 709 O O . ALA A 1 92 ? 27.203 -9.180 -20.348 1.00 81.12 92 ALA A O 1
ATOM 710 N N . ALA A 1 93 ? 27.418 -7.591 -18.760 1.00 84.31 93 ALA A N 1
ATOM 711 C CA . ALA A 1 93 ? 27.014 -6.496 -19.628 1.00 84.31 93 ALA A CA 1
ATOM 712 C C . ALA A 1 93 ? 28.048 -6.296 -20.757 1.00 84.31 93 ALA A C 1
ATOM 714 O O . ALA A 1 93 ? 29.231 -6.595 -20.550 1.00 84.31 93 ALA A O 1
ATOM 715 N N . PRO A 1 94 ? 27.636 -5.788 -21.934 1.00 84.50 94 PRO A N 1
ATOM 716 C CA . PRO A 1 94 ? 28.576 -5.384 -22.973 1.00 84.50 94 PRO A CA 1
ATOM 717 C C . PRO A 1 94 ? 29.618 -4.388 -22.435 1.00 84.50 94 PRO A C 1
ATOM 719 O O . PRO A 1 94 ? 29.288 -3.592 -21.545 1.00 84.50 94 PRO A O 1
ATOM 722 N N . PRO A 1 95 ? 30.855 -4.386 -22.965 1.00 82.94 95 PRO A N 1
ATOM 723 C CA . PRO A 1 95 ? 31.846 -3.371 -22.628 1.00 82.94 95 PRO A CA 1
ATOM 724 C C . PRO A 1 95 ? 31.269 -1.959 -22.792 1.00 82.94 95 PRO A C 1
ATOM 726 O O . PRO A 1 95 ? 30.593 -1.656 -23.771 1.00 82.94 95 PRO A O 1
ATOM 729 N N . GLY A 1 96 ? 31.493 -1.100 -21.797 1.00 82.94 96 GLY A N 1
ATOM 730 C CA . GLY A 1 96 ? 30.960 0.264 -21.790 1.00 82.94 96 GLY A CA 1
ATOM 731 C C . GLY A 1 96 ? 29.500 0.400 -21.341 1.00 82.94 96 GLY A C 1
ATOM 732 O O . GLY A 1 96 ? 29.074 1.527 -21.109 1.00 82.94 96 GLY A O 1
ATOM 733 N N . CYS A 1 97 ? 28.755 -0.695 -21.132 1.00 90.12 97 CYS A N 1
ATOM 734 C CA . CYS A 1 97 ? 27.417 -0.622 -20.545 1.00 90.12 97 CYS A CA 1
ATOM 735 C C . CYS A 1 97 ? 27.442 -0.909 -19.040 1.00 90.12 97 CYS A C 1
ATOM 737 O O . CYS A 1 97 ? 27.497 -2.061 -18.604 1.00 90.12 97 CYS A O 1
ATOM 739 N N . ALA A 1 98 ? 27.379 0.147 -18.233 1.00 90.88 98 ALA A N 1
ATOM 740 C CA . ALA A 1 98 ? 27.354 0.047 -16.780 1.00 90.88 98 ALA A CA 1
ATOM 741 C C . ALA A 1 98 ? 26.443 1.110 -16.164 1.00 90.88 98 ALA A C 1
ATOM 743 O O . ALA A 1 98 ? 26.176 2.150 -16.763 1.00 90.88 98 ALA A O 1
ATOM 744 N N . ASP A 1 99 ? 25.995 0.838 -14.942 1.00 93.69 99 ASP A N 1
ATOM 745 C CA . ASP A 1 99 ? 25.415 1.855 -14.075 1.00 93.69 99 ASP A CA 1
ATOM 746 C C . ASP A 1 99 ? 26.551 2.550 -13.318 1.00 93.69 99 ASP A C 1
ATOM 748 O O . ASP A 1 99 ? 27.348 1.894 -12.643 1.00 93.69 99 ASP A O 1
ATOM 752 N N . THR A 1 100 ? 26.635 3.873 -13.419 1.00 93.69 100 THR A N 1
ATOM 753 C CA . THR A 1 100 ? 27.681 4.676 -12.764 1.00 93.69 100 THR A CA 1
ATOM 754 C C . THR A 1 100 ? 27.268 5.159 -11.376 1.00 93.69 100 THR A C 1
ATOM 756 O O . THR A 1 100 ? 28.104 5.636 -10.609 1.00 93.69 100 THR A O 1
ATOM 759 N N . VAL A 1 101 ? 25.989 5.004 -11.017 1.00 94.00 101 VAL A N 1
ATOM 760 C CA . VAL A 1 101 ? 25.425 5.433 -9.734 1.00 94.00 101 VAL A CA 1
ATOM 761 C C . VAL A 1 101 ? 24.597 4.325 -9.085 1.00 94.00 101 VAL A C 1
ATOM 763 O O . VAL A 1 101 ? 23.836 3.610 -9.732 1.00 94.00 101 VAL A O 1
ATOM 766 N N . ALA A 1 102 ? 24.712 4.195 -7.761 1.00 94.69 102 ALA A N 1
ATOM 767 C CA . ALA A 1 102 ? 24.115 3.086 -7.008 1.00 94.69 102 ALA A CA 1
ATOM 768 C C . ALA A 1 102 ? 22.577 3.005 -7.115 1.00 94.69 102 ALA A C 1
ATOM 770 O O . ALA A 1 102 ? 21.991 1.934 -6.962 1.00 94.69 102 ALA A O 1
ATOM 771 N N . MET A 1 103 ? 21.918 4.136 -7.380 1.00 95.25 103 MET A N 1
ATOM 772 C CA . MET A 1 103 ? 20.458 4.251 -7.410 1.00 95.25 103 MET A CA 1
ATOM 773 C C . MET A 1 103 ? 19.824 3.901 -8.761 1.00 95.25 103 MET A C 1
ATOM 775 O O . MET A 1 103 ? 18.596 3.836 -8.835 1.00 95.25 103 MET A O 1
ATOM 779 N N . CYS A 1 104 ? 20.614 3.619 -9.804 1.00 95.25 104 CYS A N 1
ATOM 780 C CA . CYS A 1 104 ? 20.113 3.367 -11.159 1.00 95.25 104 CYS A CA 1
ATOM 781 C C . CYS A 1 104 ? 18.983 2.340 -11.216 1.00 95.25 104 CYS A C 1
ATOM 783 O O . CYS A 1 104 ? 17.944 2.593 -11.822 1.00 95.25 104 CYS A O 1
ATOM 785 N N . LYS A 1 105 ? 19.139 1.216 -10.510 1.00 93.62 105 LYS A N 1
ATOM 786 C CA . LYS A 1 105 ? 18.128 0.154 -10.482 1.00 93.62 105 LYS A CA 1
ATOM 787 C C . LYS A 1 105 ? 16.812 0.624 -9.864 1.00 93.62 105 LYS A C 1
ATOM 789 O O . LYS A 1 105 ? 15.743 0.283 -10.358 1.00 93.62 105 LYS A O 1
ATOM 794 N N . SER A 1 106 ? 16.893 1.401 -8.785 1.00 93.12 106 SER A N 1
ATOM 795 C CA . SER A 1 106 ? 15.719 1.956 -8.105 1.00 93.12 106 SER A CA 1
ATOM 796 C C . SER A 1 106 ? 15.001 2.962 -9.003 1.00 93.12 106 SER A C 1
ATOM 798 O O . SER A 1 106 ? 13.807 2.833 -9.249 1.00 93.12 106 SER A O 1
ATOM 800 N N . TRP A 1 107 ? 15.742 3.902 -9.587 1.00 95.00 107 TRP A N 1
ATOM 801 C CA . TRP A 1 107 ? 15.195 4.912 -10.492 1.00 95.00 107 TRP A CA 1
ATOM 802 C C . TRP A 1 107 ? 14.597 4.307 -11.763 1.00 95.00 107 TRP A C 1
ATOM 804 O O . TRP A 1 107 ? 13.498 4.686 -12.165 1.00 95.00 107 TRP A O 1
ATOM 814 N N . ALA A 1 108 ? 15.252 3.310 -12.359 1.00 94.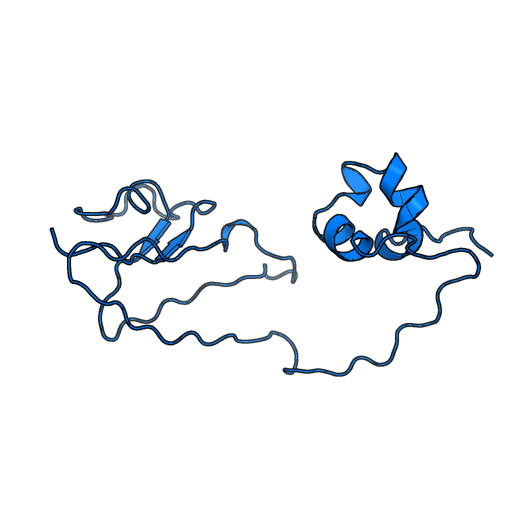88 108 ALA A N 1
ATOM 815 C CA . ALA A 1 108 ? 14.703 2.580 -13.495 1.00 94.88 108 ALA A CA 1
ATOM 816 C C . ALA A 1 108 ? 13.380 1.882 -13.138 1.00 94.88 108 ALA A C 1
ATOM 818 O O . ALA A 1 108 ? 12.414 1.995 -13.893 1.00 94.88 108 ALA A O 1
ATOM 819 N N . ASN A 1 109 ? 13.296 1.244 -11.962 1.00 89.56 109 ASN A N 1
ATOM 820 C CA . ASN A 1 109 ? 12.052 0.648 -11.460 1.00 89.56 109 ASN A CA 1
ATOM 821 C C . ASN A 1 109 ? 10.950 1.695 -11.211 1.00 89.56 109 ASN A C 1
ATOM 823 O O . ASN A 1 109 ? 9.780 1.403 -11.439 1.00 89.56 109 ASN A O 1
ATOM 827 N N . SER A 1 110 ? 11.313 2.914 -10.804 1.00 91.00 110 SER A N 1
ATOM 828 C CA . SER A 1 110 ? 10.391 4.053 -10.633 1.00 91.00 110 SER A CA 1
ATOM 829 C C . SER A 1 110 ? 9.997 4.749 -11.948 1.00 91.00 110 SER A C 1
ATOM 831 O O . SER A 1 110 ? 9.246 5.731 -11.947 1.00 91.00 110 SER A O 1
ATOM 833 N N . GLY A 1 111 ? 10.482 4.246 -13.088 1.00 93.06 111 GLY A N 1
ATOM 834 C CA . GLY A 1 111 ? 10.148 4.746 -14.421 1.00 93.06 111 GLY A CA 1
ATOM 835 C C . GLY A 1 111 ? 10.997 5.926 -14.901 1.00 93.06 111 GLY A C 1
ATOM 836 O O . GLY A 1 111 ? 10.6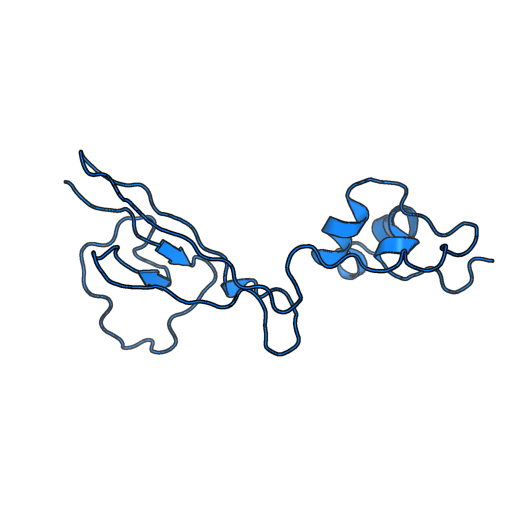49 6.549 -15.907 1.00 93.06 111 GLY A O 1
ATOM 837 N N . GLU A 1 112 ? 12.119 6.226 -14.243 1.00 95.81 112 GLU A N 1
ATOM 838 C CA . GLU A 1 112 ? 12.979 7.365 -14.595 1.00 95.81 112 GLU A CA 1
ATOM 839 C C . GLU A 1 112 ? 13.601 7.236 -15.986 1.00 95.81 112 GLU A C 1
ATOM 841 O O . GLU A 1 112 ? 13.837 8.244 -16.638 1.00 95.81 112 GLU A O 1
ATOM 846 N N . CYS A 1 113 ? 13.770 6.025 -16.522 1.00 94.81 113 CYS A N 1
ATOM 847 C CA . CYS A 1 113 ? 14.233 5.852 -17.905 1.00 94.81 113 CYS A CA 1
ATOM 848 C C . CYS A 1 113 ? 13.317 6.543 -18.933 1.00 94.81 113 CYS A C 1
ATOM 850 O O . CYS A 1 113 ? 13.766 6.886 -20.021 1.00 94.81 113 CYS A O 1
ATOM 852 N N . LYS A 1 114 ? 12.032 6.746 -18.597 1.00 94.81 114 LYS A N 1
ATOM 853 C CA . LYS A 1 114 ? 11.069 7.488 -19.425 1.00 94.81 114 LYS A CA 1
ATOM 854 C C . LYS A 1 114 ? 10.908 8.941 -18.979 1.00 94.81 114 LYS A C 1
ATOM 856 O O . LYS A 1 114 ? 10.745 9.807 -19.829 1.00 94.81 114 LYS A O 1
ATOM 861 N N . LYS A 1 115 ? 10.917 9.202 -17.666 1.00 96.62 115 LYS A N 1
ATOM 862 C CA . LYS A 1 115 ? 10.690 10.544 -17.093 1.00 96.62 115 LYS A CA 1
ATOM 863 C C . LYS A 1 115 ? 11.922 11.448 -17.180 1.00 96.62 115 LYS A C 1
ATOM 865 O O . LYS A 1 115 ? 11.787 12.643 -17.410 1.00 96.62 115 LYS A O 1
ATOM 870 N N . ASN A 1 116 ? 13.108 10.868 -17.034 1.00 95.31 116 ASN A N 1
ATOM 871 C CA . ASN A 1 116 ? 14.402 11.539 -17.050 1.00 95.31 116 ASN A CA 1
ATOM 872 C C . ASN A 1 116 ? 15.405 10.783 -17.950 1.00 95.31 116 ASN A C 1
ATOM 874 O O . ASN A 1 116 ? 16.439 10.297 -17.480 1.00 95.31 116 ASN A O 1
ATOM 878 N N . PRO A 1 117 ? 15.113 10.648 -19.257 1.00 94.88 117 PRO A N 1
ATOM 879 C CA . PRO A 1 117 ? 15.921 9.832 -20.156 1.00 94.88 117 PRO A CA 1
ATOM 880 C C . PRO A 1 117 ? 17.343 10.373 -20.324 1.00 94.88 117 PRO A C 1
ATOM 882 O O . PRO A 1 117 ? 18.261 9.580 -20.464 1.00 94.88 117 PRO A O 1
ATOM 885 N N . GLY A 1 118 ? 17.559 11.693 -20.271 1.00 94.44 118 GLY A N 1
ATOM 886 C CA . GLY A 1 118 ? 18.892 12.278 -20.455 1.00 94.44 118 GLY A CA 1
ATOM 887 C C . GLY A 1 118 ? 19.901 11.748 -19.435 1.00 94.44 118 GLY A C 1
ATOM 888 O O . GLY A 1 118 ? 20.886 11.119 -19.804 1.00 94.44 118 GLY A O 1
ATOM 889 N N . PHE A 1 119 ? 19.601 11.919 -18.146 1.00 95.00 119 PHE A N 1
ATOM 890 C CA . PHE A 1 119 ? 20.463 11.414 -17.079 1.00 95.00 119 PHE A CA 1
ATOM 891 C C . PHE A 1 119 ? 20.515 9.882 -17.058 1.00 95.00 119 PHE A C 1
ATOM 893 O O . PHE A 1 119 ? 21.578 9.285 -16.895 1.00 95.00 119 PHE A O 1
ATOM 900 N N . MET A 1 120 ? 19.358 9.235 -17.217 1.00 96.00 120 MET A N 1
ATOM 901 C CA . MET A 1 120 ? 19.250 7.789 -17.047 1.00 96.00 120 MET A CA 1
ATOM 902 C C . MET A 1 120 ? 19.927 7.003 -18.172 1.00 96.00 120 MET A C 1
ATOM 904 O O . MET A 1 120 ? 20.539 5.977 -17.901 1.00 96.00 120 MET A O 1
ATOM 908 N N . LEU A 1 121 ? 19.870 7.469 -19.419 1.00 92.88 121 LEU A N 1
ATOM 909 C CA . LEU A 1 121 ? 20.547 6.796 -20.532 1.00 92.88 121 LEU A CA 1
ATOM 910 C C . LEU A 1 121 ? 22.070 6.971 -20.474 1.00 92.88 121 LEU A C 1
ATOM 912 O O . LEU A 1 121 ? 22.791 6.105 -20.959 1.00 92.88 121 LEU A O 1
ATOM 916 N N . GLU A 1 122 ? 22.559 8.052 -19.864 1.00 91.88 122 GLU A N 1
ATOM 917 C CA . GLU A 1 122 ? 23.993 8.312 -19.704 1.00 91.88 122 GLU A CA 1
ATOM 918 C C . GLU A 1 122 ? 24.587 7.587 -18.488 1.00 91.88 122 GLU A C 1
ATOM 920 O O . GLU A 1 122 ? 25.615 6.924 -18.591 1.00 91.88 122 GLU A O 1
ATOM 925 N N . SER A 1 123 ? 23.935 7.689 -17.327 1.00 94.50 123 SER A N 1
ATOM 926 C CA . SER A 1 123 ? 24.472 7.188 -16.051 1.00 94.50 123 SER A CA 1
ATOM 927 C C . SER A 1 123 ? 23.942 5.811 -15.656 1.00 94.50 123 SER A C 1
ATOM 929 O O . SER A 1 123 ? 24.515 5.153 -14.791 1.00 94.50 123 SER A O 1
ATOM 931 N N . CYS A 1 124 ? 22.837 5.374 -16.259 1.00 95.56 124 CYS A N 1
ATOM 932 C CA . CYS A 1 124 ? 22.097 4.176 -15.866 1.00 95.56 124 CYS A CA 1
ATOM 933 C C . CYS A 1 124 ? 21.738 3.289 -17.066 1.00 95.56 124 CYS A C 1
ATOM 935 O O . CYS A 1 124 ? 20.680 2.651 -17.080 1.00 95.56 124 CYS A O 1
ATOM 937 N N . ALA A 1 125 ? 22.600 3.263 -18.089 1.00 93.19 125 ALA A N 1
ATOM 938 C CA . ALA A 1 125 ? 22.346 2.564 -19.348 1.00 93.19 125 ALA A CA 1
ATOM 939 C C . ALA A 1 125 ? 22.027 1.072 -19.146 1.00 93.19 125 ALA A C 1
ATOM 941 O O . ALA A 1 125 ? 21.138 0.520 -19.802 1.00 93.19 125 ALA A O 1
ATOM 942 N N . LEU A 1 126 ? 22.706 0.429 -18.191 1.00 92.88 126 LEU A N 1
ATOM 943 C CA . LEU A 1 126 ? 22.473 -0.971 -17.848 1.00 92.88 126 LEU A CA 1
ATOM 944 C C . LEU A 1 126 ? 21.085 -1.163 -17.218 1.00 92.88 126 LEU A C 1
ATOM 946 O O . LEU A 1 126 ? 20.310 -2.008 -17.674 1.00 92.88 126 LEU A O 1
ATOM 950 N N . SER A 1 127 ? 20.735 -0.357 -16.215 1.00 93.81 127 SER A N 1
ATOM 951 C CA . SER A 1 127 ? 19.419 -0.397 -15.563 1.00 93.81 127 SER A CA 1
ATOM 952 C C . SER A 1 127 ? 18.266 -0.034 -16.505 1.00 93.81 127 SER A C 1
ATOM 954 O O . SER A 1 127 ? 17.188 -0.624 -16.403 1.00 93.81 127 SER A O 1
ATOM 956 N N . CYS A 1 128 ? 18.482 0.879 -17.456 1.00 93.19 128 CYS A N 1
ATOM 957 C CA . CYS A 1 128 ? 17.494 1.249 -18.472 1.00 93.19 128 CYS A CA 1
ATOM 958 C C . CYS A 1 128 ? 17.439 0.310 -19.675 1.00 93.19 128 CYS A C 1
ATOM 960 O O . CYS A 1 128 ? 16.588 0.505 -20.544 1.00 93.19 128 CYS A O 1
ATOM 962 N N . LYS A 1 129 ? 18.290 -0.725 -19.715 1.00 91.50 129 LYS A N 1
ATOM 963 C CA . LYS A 1 129 ? 18.386 -1.679 -20.830 1.00 91.50 129 LYS A CA 1
ATOM 964 C C . LYS A 1 129 ? 18.651 -0.981 -22.170 1.00 91.50 129 LYS A C 1
ATOM 966 O O . LYS A 1 129 ? 18.137 -1.406 -23.197 1.00 91.50 129 LYS A O 1
ATOM 971 N N . SER A 1 130 ? 19.450 0.085 -22.157 1.00 90.94 130 SER A N 1
ATOM 972 C CA . SER A 1 130 ? 19.790 0.891 -23.335 1.00 90.94 130 SER A CA 1
ATOM 973 C C . SER A 1 130 ? 21.211 0.626 -23.842 1.00 90.94 130 SER A C 1
ATOM 975 O O . SER A 1 130 ? 21.835 1.505 -24.427 1.00 90.94 130 SER A O 1
ATOM 977 N N . CYS A 1 131 ? 21.733 -0.584 -23.614 1.00 87.06 131 CYS A N 1
ATOM 978 C CA . CYS A 1 131 ? 23.072 -0.994 -24.051 1.00 87.06 131 CYS A CA 1
ATOM 979 C C . CYS A 1 131 ? 23.179 -1.263 -25.568 1.00 87.06 131 CYS A C 1
ATOM 981 O O . CYS A 1 131 ? 24.251 -1.643 -26.043 1.00 87.06 131 CYS A O 1
ATOM 983 N N . ASP A 1 132 ? 22.087 -1.146 -26.332 1.00 79.06 132 ASP A N 1
ATOM 984 C CA . ASP A 1 132 ? 22.071 -1.483 -27.757 1.00 79.06 132 ASP A CA 1
ATOM 985 C C . ASP A 1 132 ? 23.035 -0.579 -28.543 1.00 79.06 132 ASP A C 1
ATOM 987 O O . ASP A 1 132 ? 22.857 0.633 -28.632 1.00 79.06 132 ASP A O 1
ATOM 991 N N . GLY A 1 133 ? 24.080 -1.185 -29.117 1.00 67.50 133 GLY A N 1
ATOM 992 C CA . GLY A 1 133 ? 25.125 -0.486 -29.875 1.00 67.50 133 GLY A CA 1
ATOM 993 C C . GLY A 1 133 ? 26.436 -0.256 -29.117 1.00 67.50 133 GLY A C 1
ATOM 994 O O . GLY A 1 133 ? 27.424 0.112 -29.749 1.00 67.50 133 GLY A O 1
ATOM 995 N N . MET A 1 134 ? 26.483 -0.542 -27.813 1.00 66.00 134 MET A N 1
ATOM 996 C CA . MET A 1 134 ? 27.716 -0.524 -27.021 1.00 66.00 134 MET A CA 1
ATOM 997 C C . MET A 1 134 ? 28.480 -1.836 -27.268 1.00 66.00 134 MET A C 1
ATOM 999 O O . MET A 1 134 ? 27.985 -2.918 -26.945 1.00 66.00 134 MET A O 1
ATOM 1003 N N . LYS A 1 135 ? 29.635 -1.749 -27.935 1.00 52.59 135 LYS A N 1
ATOM 1004 C CA . LYS A 1 135 ? 30.550 -2.868 -28.205 1.00 52.59 135 LYS A CA 1
ATOM 1005 C C . LYS A 1 135 ? 31.894 -2.617 -27.548 1.00 52.59 135 LYS A C 1
ATOM 1007 O O . LYS A 1 135 ? 32.360 -1.461 -27.633 1.00 52.59 135 LYS A O 1
#

InterPro domains:
  IPR003582 ShKT domain [PF01549] (96-131)
  IPR003582 ShKT domain [PS51670] (97-131)
  IPR003582 ShKT domain [SM00254] (96-132)
  IPR044862 Prolyl 4-hydroxylase alpha subunit, Fe(2+) 2OG dioxygenase domain [PF13640] (4-79)
  IPR045054 Prolyl 4-hydroxylase [PTHR10869] (3-81)